Protein AF-A0A7X8RC90-F1 (afdb_monomer_lite)

pLDDT: mean 94.9, std 5.54, range [59.12, 98.62]

Structure (mmCIF, N/CA/C/O backbone):
data_AF-A0A7X8RC90-F1
#
_entry.id   AF-A0A7X8RC90-F1
#
loop_
_atom_site.group_PDB
_atom_site.id
_atom_site.type_symbol
_atom_site.label_atom_id
_atom_site.label_alt_id
_atom_site.label_comp_id
_atom_site.label_asym_id
_atom_site.label_entity_id
_atom_site.label_seq_id
_atom_site.pdbx_PDB_ins_code
_atom_site.Cartn_x
_atom_site.Cartn_y
_atom_site.Cartn_z
_atom_site.occupancy
_atom_site.B_iso_or_equiv
_atom_site.auth_seq_id
_atom_site.auth_comp_id
_atom_site.auth_asym_id
_atom_site.auth_atom_id
_atom_site.pdbx_PDB_model_num
ATOM 1 N N . MET A 1 1 ? -8.691 -24.701 12.992 1.00 64.94 1 MET A N 1
ATOM 2 C CA . MET A 1 1 ? -7.301 -24.242 13.251 1.00 64.94 1 MET A CA 1
ATOM 3 C C . MET A 1 1 ? -7.302 -23.317 14.461 1.00 64.94 1 MET A C 1
ATOM 5 O O . MET A 1 1 ? -8.328 -22.698 14.710 1.00 64.94 1 MET A O 1
ATOM 9 N N . SER A 1 2 ? -6.214 -23.227 15.233 1.00 89.62 2 SER A N 1
ATOM 10 C CA . SER A 1 2 ? -6.159 -22.262 16.342 1.00 89.62 2 SER A CA 1
ATOM 11 C C . SER A 1 2 ? -6.013 -20.836 15.805 1.00 89.62 2 SER A C 1
ATOM 13 O O . SER A 1 2 ? -5.350 -20.619 14.792 1.00 89.62 2 SER A O 1
ATOM 15 N N . LYS A 1 3 ? -6.597 -19.858 16.506 1.00 85.81 3 LYS A N 1
ATOM 16 C CA . LYS A 1 3 ? -6.536 -18.434 16.133 1.00 85.81 3 LYS A CA 1
ATOM 17 C C . LYS A 1 3 ? -5.099 -17.950 15.899 1.00 85.81 3 LYS A C 1
ATOM 19 O O . LYS A 1 3 ? -4.833 -17.263 14.923 1.00 85.81 3 LYS A O 1
ATOM 24 N N . ALA A 1 4 ? -4.166 -18.379 16.750 1.00 90.00 4 ALA A N 1
ATOM 25 C CA . ALA A 1 4 ? -2.748 -18.054 16.612 1.00 90.00 4 ALA A CA 1
ATOM 26 C C . ALA A 1 4 ? -2.133 -18.589 15.306 1.00 90.00 4 ALA A C 1
ATOM 28 O O . ALA A 1 4 ? -1.369 -17.879 14.661 1.00 90.00 4 ALA A O 1
ATOM 29 N N . LYS A 1 5 ? -2.501 -19.808 14.879 1.00 92.19 5 LYS A N 1
ATOM 30 C CA . LYS A 1 5 ? -2.037 -20.371 13.602 1.00 92.19 5 LYS A CA 1
ATOM 31 C C . LYS A 1 5 ? -2.590 -19.585 12.413 1.00 92.19 5 LYS A C 1
ATOM 33 O O . LYS A 1 5 ? -1.832 -19.273 11.506 1.00 92.19 5 LYS A O 1
ATOM 38 N N . THR A 1 6 ? -3.880 -19.240 12.425 1.00 90.75 6 THR A N 1
ATOM 39 C CA . THR A 1 6 ? -4.492 -18.427 11.359 1.00 90.75 6 THR A CA 1
ATOM 40 C C . THR A 1 6 ? -3.820 -17.061 11.238 1.00 90.75 6 THR A C 1
ATOM 42 O O . THR A 1 6 ? -3.503 -16.644 10.130 1.00 90.75 6 THR A O 1
ATOM 45 N N . ASN A 1 7 ? -3.541 -16.401 12.365 1.00 91.56 7 ASN A N 1
ATOM 46 C CA . ASN A 1 7 ? -2.858 -15.110 12.374 1.00 91.56 7 ASN A CA 1
ATOM 47 C C . ASN A 1 7 ? -1.443 -15.211 11.792 1.00 91.56 7 ASN A C 1
ATOM 49 O O . ASN A 1 7 ? -1.114 -14.471 10.874 1.00 91.56 7 ASN A O 1
ATOM 53 N N . LEU A 1 8 ? -0.646 -16.184 12.250 1.00 94.44 8 LEU A N 1
ATOM 54 C CA . LEU A 1 8 ? 0.713 -16.392 11.744 1.00 94.44 8 LEU A CA 1
ATOM 55 C C . LEU A 1 8 ? 0.739 -16.661 10.232 1.00 94.44 8 LEU A C 1
ATOM 57 O O . LEU A 1 8 ? 1.631 -16.185 9.536 1.00 94.44 8 LEU A O 1
ATOM 61 N N . ILE A 1 9 ? -0.239 -17.412 9.718 1.00 96.38 9 ILE A N 1
ATOM 62 C CA . ILE A 1 9 ? -0.364 -17.673 8.279 1.00 96.38 9 ILE A CA 1
ATOM 63 C C . ILE A 1 9 ? -0.662 -16.378 7.525 1.00 96.38 9 ILE A C 1
ATOM 65 O O . ILE A 1 9 ? -0.002 -16.104 6.529 1.00 96.38 9 ILE A O 1
ATOM 69 N N . ILE A 1 10 ? -1.626 -15.579 7.986 1.00 95.81 10 ILE A N 1
ATOM 70 C CA . ILE A 1 10 ? -1.986 -14.320 7.320 1.00 95.81 10 ILE A CA 1
ATOM 71 C C . ILE A 1 10 ? -0.806 -13.351 7.334 1.00 95.81 10 ILE A C 1
ATOM 73 O O . ILE A 1 10 ? -0.476 -12.799 6.288 1.00 95.81 10 ILE A O 1
ATOM 77 N N . ASP A 1 11 ? -0.124 -13.214 8.469 1.00 96.44 11 ASP A N 1
ATOM 78 C CA . ASP A 1 11 ? 1.050 -12.350 8.601 1.00 96.44 11 ASP A CA 1
ATOM 79 C C . ASP A 1 11 ? 2.191 -12.819 7.683 1.00 96.44 11 ASP A C 1
ATOM 81 O O . ASP A 1 11 ? 2.803 -12.013 6.981 1.00 96.44 11 ASP A O 1
ATOM 85 N N . GLY A 1 12 ? 2.430 -14.133 7.612 1.00 98.00 12 GLY A N 1
ATOM 86 C CA . GLY A 1 12 ? 3.413 -14.726 6.706 1.00 98.00 12 GLY A CA 1
ATOM 87 C C . GLY A 1 12 ? 3.076 -14.503 5.229 1.00 98.00 12 GLY A C 1
ATOM 88 O O . GLY A 1 12 ? 3.944 -14.115 4.448 1.00 98.00 12 GLY A O 1
ATOM 89 N N . VAL A 1 13 ? 1.812 -14.685 4.835 1.00 98.12 13 VAL A N 1
ATOM 90 C CA . VAL A 1 13 ? 1.359 -14.435 3.457 1.00 98.12 13 VAL A CA 1
ATOM 91 C C . VAL A 1 13 ? 1.479 -12.951 3.113 1.00 98.12 13 VAL A C 1
ATOM 93 O O . VAL A 1 13 ? 2.012 -12.620 2.056 1.00 98.12 13 VAL A O 1
ATOM 96 N N . MET A 1 14 ? 1.056 -12.047 4.000 1.00 98.38 14 MET A N 1
ATOM 97 C CA . MET A 1 14 ? 1.218 -10.602 3.807 1.00 98.38 14 MET A CA 1
ATOM 98 C C . MET A 1 14 ? 2.686 -10.216 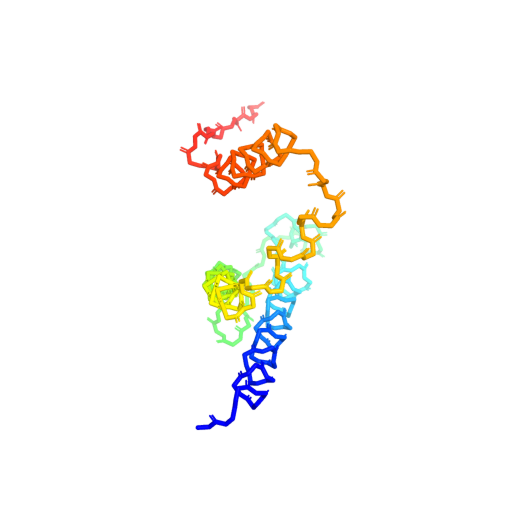3.623 1.00 98.38 14 MET A C 1
ATOM 100 O O . MET A 1 14 ? 3.004 -9.439 2.722 1.00 98.38 14 MET A O 1
ATOM 104 N N . PHE A 1 15 ? 3.586 -10.785 4.429 1.00 98.50 15 PHE A N 1
ATOM 105 C CA . PHE A 1 15 ? 5.020 -10.549 4.300 1.00 98.50 15 PHE A CA 1
ATOM 106 C C . PHE A 1 15 ? 5.554 -11.006 2.938 1.00 98.50 15 PHE A C 1
ATOM 108 O O . PHE A 1 15 ? 6.253 -10.250 2.266 1.00 98.50 15 PHE A O 1
ATOM 115 N N . LEU A 1 16 ? 5.181 -12.202 2.475 1.00 98.62 16 LEU A N 1
ATOM 116 C CA . LEU A 1 16 ? 5.601 -12.695 1.160 1.00 98.62 16 LEU A CA 1
ATOM 117 C C . LEU A 1 16 ? 5.062 -11.830 0.011 1.00 98.62 16 LEU A C 1
ATOM 119 O O . LEU A 1 16 ? 5.806 -11.526 -0.921 1.00 98.62 16 LEU A O 1
ATOM 123 N N . VAL A 1 17 ? 3.806 -11.380 0.089 1.00 98.62 17 VAL A N 1
ATOM 124 C CA . VAL A 1 17 ? 3.231 -10.455 -0.904 1.00 98.62 17 VAL A CA 1
ATOM 125 C C . VAL A 1 17 ? 3.979 -9.118 -0.895 1.00 98.62 17 VAL A C 1
ATOM 127 O O . VAL A 1 17 ? 4.277 -8.579 -1.960 1.00 98.62 17 VAL A O 1
ATOM 130 N N . MET A 1 18 ? 4.355 -8.608 0.280 1.00 98.44 18 MET A N 1
ATOM 131 C CA . MET A 1 18 ? 5.179 -7.403 0.401 1.00 98.44 18 MET A CA 1
ATOM 132 C C . MET A 1 18 ? 6.560 -7.591 -0.242 1.00 98.44 18 MET A C 1
ATOM 134 O O . MET A 1 18 ? 7.011 -6.732 -0.999 1.00 98.44 18 MET A O 1
ATOM 138 N N . MET A 1 19 ? 7.216 -8.732 -0.017 1.00 98.62 19 MET A N 1
ATOM 139 C CA . MET A 1 19 ? 8.492 -9.041 -0.670 1.00 98.62 19 MET A CA 1
ATOM 140 C C . MET A 1 19 ? 8.348 -9.123 -2.195 1.00 98.62 19 MET A C 1
ATOM 142 O O . MET A 1 19 ? 9.202 -8.614 -2.923 1.00 98.62 19 MET A O 1
ATOM 146 N N . ALA A 1 20 ? 7.246 -9.685 -2.697 1.00 98.44 20 ALA A N 1
ATOM 147 C CA . ALA A 1 20 ? 6.944 -9.708 -4.126 1.00 98.44 20 ALA A CA 1
ATOM 148 C C . ALA A 1 20 ? 6.688 -8.297 -4.697 1.00 98.44 20 ALA A C 1
ATOM 150 O O . ALA A 1 20 ? 7.140 -7.988 -5.803 1.00 98.44 20 ALA A O 1
ATOM 151 N N . LEU A 1 21 ? 6.022 -7.409 -3.949 1.00 98.50 21 LEU A N 1
ATOM 152 C CA . LEU A 1 21 ? 5.863 -5.996 -4.315 1.00 98.50 21 LEU A CA 1
ATOM 153 C C . LEU A 1 21 ? 7.213 -5.286 -4.420 1.00 98.50 21 LEU A C 1
ATOM 155 O O . LEU A 1 21 ? 7.483 -4.637 -5.429 1.00 98.50 21 LEU A O 1
ATOM 159 N N . VAL A 1 22 ? 8.086 -5.451 -3.424 1.00 98.50 22 VAL A N 1
ATOM 160 C CA . VAL A 1 22 ? 9.446 -4.891 -3.458 1.00 98.50 22 VAL A CA 1
ATOM 161 C C . VAL A 1 22 ? 10.204 -5.413 -4.679 1.00 98.50 22 VAL A C 1
ATOM 163 O O . VAL A 1 22 ? 10.725 -4.621 -5.465 1.00 98.50 22 VAL A O 1
ATOM 166 N N . GLY A 1 23 ? 10.193 -6.730 -4.903 1.00 98.19 23 GLY A N 1
ATOM 167 C CA . GLY A 1 23 ? 10.865 -7.359 -6.040 1.00 98.19 23 GLY A CA 1
ATOM 168 C C . GLY A 1 23 ? 10.357 -6.855 -7.393 1.00 98.19 23 GLY A C 1
ATOM 169 O O . GLY A 1 23 ? 11.146 -6.450 -8.241 1.00 98.19 23 GLY A O 1
ATOM 170 N N . THR A 1 24 ? 9.041 -6.796 -7.596 1.00 98.19 24 THR A N 1
ATOM 171 C CA . THR A 1 24 ? 8.444 -6.278 -8.844 1.00 98.19 24 THR A CA 1
ATOM 172 C C . THR A 1 24 ? 8.683 -4.772 -9.027 1.00 98.19 24 THR A C 1
ATOM 174 O O . THR A 1 24 ? 8.881 -4.299 -10.151 1.00 98.19 24 THR A O 1
ATOM 177 N N . GLY A 1 25 ? 8.764 -4.013 -7.930 1.00 97.31 25 GLY A N 1
ATOM 178 C CA . GLY A 1 25 ? 9.223 -2.625 -7.929 1.00 97.31 25 GLY A CA 1
ATOM 179 C C . GLY A 1 25 ? 10.673 -2.497 -8.403 1.00 97.31 25 GLY A C 1
ATOM 180 O O . GLY A 1 25 ? 10.970 -1.654 -9.251 1.00 97.31 25 GLY A O 1
ATOM 181 N N . TYR A 1 26 ? 11.565 -3.375 -7.936 1.00 97.94 26 TYR A N 1
ATOM 182 C CA . TYR A 1 26 ? 12.963 -3.436 -8.374 1.00 97.94 26 TYR A CA 1
ATOM 183 C C . TYR A 1 26 ? 13.109 -3.867 -9.827 1.00 97.94 26 TYR A C 1
ATOM 185 O O . TYR A 1 26 ? 13.891 -3.250 -10.551 1.00 97.94 26 TYR A O 1
ATOM 193 N N . VAL A 1 27 ? 12.313 -4.832 -10.294 1.00 97.44 27 VAL A N 1
ATOM 194 C CA . VAL A 1 27 ? 12.264 -5.193 -11.717 1.00 97.44 27 VAL A CA 1
ATOM 195 C C . VAL A 1 27 ? 11.990 -3.948 -12.553 1.00 97.44 27 VAL A C 1
ATOM 197 O O . VAL A 1 27 ? 12.725 -3.659 -13.490 1.00 97.44 27 VAL A O 1
ATOM 200 N N . ARG A 1 28 ? 10.998 -3.134 -12.186 1.00 94.62 28 ARG A N 1
ATOM 201 C CA . ARG A 1 28 ? 10.720 -1.892 -12.918 1.00 94.62 28 ARG A CA 1
ATOM 202 C C . ARG A 1 28 ? 11.775 -0.814 -12.689 1.00 94.62 28 ARG A C 1
ATOM 204 O O . ARG A 1 28 ? 12.045 -0.034 -13.593 1.00 94.62 28 ARG A O 1
ATOM 211 N N . LYS A 1 29 ? 12.355 -0.675 -11.504 1.00 93.31 29 LYS A N 1
ATOM 212 C CA . LYS A 1 29 ? 13.299 0.422 -11.254 1.00 93.31 29 LYS A CA 1
ATOM 213 C C . LYS A 1 29 ? 14.675 0.167 -11.876 1.00 93.31 29 LYS A C 1
ATOM 215 O O . LYS A 1 29 ? 15.263 1.115 -12.390 1.00 93.31 29 LYS A O 1
ATOM 220 N N . TYR A 1 30 ? 15.153 -1.074 -11.837 1.00 94.06 30 TYR A N 1
ATOM 221 C CA . TYR A 1 30 ? 16.551 -1.417 -12.111 1.00 94.06 30 TYR A CA 1
ATOM 222 C C . TYR A 1 30 ? 16.747 -2.399 -13.271 1.00 94.06 30 TYR A C 1
ATOM 224 O O . TYR A 1 30 ? 17.798 -2.360 -13.896 1.00 94.06 30 TYR A O 1
ATOM 232 N N . VAL A 1 31 ? 15.766 -3.257 -13.580 1.00 94.94 31 VAL A N 1
ATOM 233 C CA . VAL A 1 31 ? 15.917 -4.300 -14.618 1.00 94.94 31 VAL A CA 1
ATOM 234 C C . VAL A 1 31 ? 15.301 -3.863 -15.949 1.00 94.94 31 VAL A C 1
ATOM 236 O O . VAL A 1 31 ? 15.961 -3.872 -16.980 1.00 94.94 31 VAL A O 1
ATOM 239 N N . LEU A 1 32 ? 14.035 -3.447 -15.934 1.00 95.69 32 LEU A N 1
ATOM 240 C CA . LEU A 1 32 ? 13.274 -3.029 -17.111 1.00 95.69 32 LEU A CA 1
ATOM 241 C C . LEU A 1 32 ? 13.173 -1.507 -17.144 1.00 95.69 32 LEU A C 1
ATOM 243 O O . LEU A 1 32 ? 12.168 -0.933 -16.715 1.00 95.69 32 LEU A O 1
ATOM 247 N N . LEU A 1 33 ? 14.234 -0.856 -17.625 1.00 93.75 33 LEU A N 1
ATOM 248 C CA . LEU A 1 33 ? 14.373 0.601 -17.623 1.00 93.75 33 LEU A CA 1
ATOM 249 C C . LEU A 1 33 ? 13.202 1.311 -18.324 1.00 93.75 33 LEU A C 1
ATOM 251 O O . LEU A 1 33 ? 12.583 0.800 -19.258 1.00 93.75 33 LEU A O 1
ATOM 255 N N . SER A 1 34 ? 12.886 2.527 -17.869 1.00 92.81 34 SER A N 1
ATOM 256 C CA . SER A 1 34 ? 11.952 3.398 -18.590 1.00 92.81 34 SER A CA 1
ATOM 257 C C . SER A 1 34 ? 12.542 3.823 -19.939 1.00 92.81 34 SER A C 1
ATOM 259 O O . SER A 1 34 ? 13.754 3.792 -20.141 1.00 92.81 34 SER A O 1
ATOM 261 N N . GLY A 1 35 ? 11.702 4.306 -20.858 1.00 90.38 35 GLY A N 1
ATOM 262 C CA . GLY A 1 35 ? 12.184 4.791 -22.156 1.00 90.38 35 GLY A CA 1
ATOM 263 C C . GLY A 1 35 ? 13.180 5.955 -22.054 1.00 90.38 35 GLY A C 1
ATOM 264 O O . GLY A 1 35 ? 14.059 6.066 -22.904 1.00 90.38 35 GLY A O 1
ATOM 265 N N . SER A 1 36 ? 13.065 6.803 -21.025 1.00 90.12 36 SER A N 1
ATOM 266 C CA . SER A 1 36 ? 14.031 7.870 -20.737 1.00 90.12 36 SER A CA 1
ATOM 267 C C . SER A 1 36 ? 15.350 7.318 -20.195 1.00 90.12 36 SER A C 1
ATOM 269 O O . SER A 1 36 ? 16.405 7.662 -20.715 1.00 90.12 36 SER A O 1
ATOM 271 N N . ALA A 1 37 ? 15.294 6.407 -19.218 1.00 91.19 37 ALA A N 1
ATOM 272 C CA . ALA A 1 37 ? 16.482 5.781 -18.642 1.00 91.19 37 ALA A CA 1
ATOM 273 C C . ALA A 1 37 ? 17.234 4.922 -19.671 1.00 91.19 37 ALA A C 1
ATOM 275 O O . ALA A 1 37 ? 18.457 4.959 -19.735 1.00 91.19 37 ALA A O 1
ATOM 276 N N . SER A 1 38 ? 16.511 4.209 -20.537 1.00 91.88 38 SER A N 1
ATOM 277 C CA . SER A 1 38 ? 17.110 3.471 -21.649 1.00 91.88 38 SER A CA 1
ATOM 278 C C . SER A 1 38 ? 17.822 4.396 -22.632 1.00 91.88 38 SER A C 1
ATOM 280 O O . SER A 1 38 ? 18.930 4.082 -23.043 1.00 91.88 38 SER A O 1
ATOM 282 N N . ARG A 1 39 ? 17.213 5.530 -23.006 1.00 93.44 39 ARG A N 1
ATOM 283 C CA . ARG A 1 39 ? 17.856 6.511 -23.895 1.00 93.44 39 ARG A CA 1
ATOM 284 C C . ARG A 1 39 ? 19.116 7.097 -23.273 1.00 93.44 39 ARG A C 1
ATOM 286 O O . ARG A 1 39 ? 20.109 7.249 -23.968 1.00 93.44 39 ARG A O 1
ATOM 293 N N . GLN A 1 40 ? 19.080 7.380 -21.974 1.00 93.62 40 GLN A N 1
ATOM 294 C CA . GLN A 1 40 ? 20.241 7.876 -21.244 1.00 93.62 40 GLN A CA 1
ATOM 295 C C . GLN A 1 40 ? 21.386 6.854 -21.214 1.00 93.62 40 GLN A C 1
ATOM 297 O O . GLN A 1 40 ? 22.538 7.241 -21.358 1.00 93.62 40 GLN A O 1
ATOM 302 N N . LEU A 1 41 ? 21.077 5.567 -21.031 1.00 93.06 41 LEU A N 1
ATOM 303 C CA . LEU A 1 41 ? 22.094 4.523 -20.886 1.00 93.06 41 LEU A CA 1
ATOM 304 C C . LEU A 1 41 ? 22.618 3.984 -22.226 1.00 93.06 41 LEU A C 1
ATOM 306 O O . LEU A 1 41 ? 23.806 3.710 -22.350 1.00 93.06 41 LEU A O 1
ATOM 310 N N . TYR A 1 42 ? 21.745 3.825 -23.223 1.00 93.12 42 TYR A N 1
ATOM 311 C CA . TYR A 1 42 ? 22.059 3.159 -24.495 1.00 93.12 42 TYR A CA 1
ATOM 312 C C . TYR A 1 42 ? 22.030 4.096 -25.711 1.00 93.12 42 TYR A C 1
ATOM 314 O O . TYR A 1 42 ? 22.154 3.632 -26.840 1.00 93.12 42 TYR A O 1
ATOM 322 N N . GLY A 1 43 ? 21.776 5.395 -25.529 1.00 94.69 43 GLY A N 1
ATOM 323 C CA . GLY A 1 43 ? 21.610 6.361 -26.627 1.00 94.69 43 GLY A CA 1
ATOM 324 C C . GLY A 1 43 ? 20.306 6.206 -27.423 1.00 94.69 43 GLY A C 1
ATOM 325 O O . GLY A 1 43 ? 19.960 7.066 -28.227 1.00 94.69 43 GLY A O 1
ATOM 326 N N . THR A 1 44 ? 19.538 5.140 -27.184 1.00 93.50 44 THR A N 1
ATOM 327 C CA . THR A 1 44 ? 18.266 4.861 -27.856 1.00 93.50 44 THR A CA 1
ATOM 328 C C . THR A 1 44 ? 17.268 4.175 -26.921 1.00 93.50 44 THR A C 1
ATOM 330 O O . THR A 1 44 ? 17.600 3.712 -25.826 1.00 93.50 44 THR A O 1
ATOM 333 N N . LYS A 1 45 ? 16.001 4.124 -27.335 1.00 92.06 45 LYS A N 1
ATOM 334 C CA . LYS A 1 45 ? 14.968 3.369 -26.624 1.00 92.06 45 LYS A CA 1
ATOM 335 C C . LYS A 1 45 ? 15.144 1.880 -26.934 1.00 92.06 45 LYS A C 1
ATOM 337 O O . LYS A 1 45 ? 15.002 1.466 -28.078 1.00 92.06 45 LYS A O 1
ATOM 342 N N . VAL A 1 46 ? 15.383 1.083 -25.899 1.00 92.31 46 VAL A N 1
ATOM 343 C CA . VAL A 1 46 ? 15.530 -0.371 -25.981 1.00 92.31 46 VAL A CA 1
ATOM 344 C C . VAL A 1 46 ? 14.276 -1.037 -25.424 1.00 92.31 46 VAL A C 1
ATOM 346 O O . VAL A 1 46 ? 13.743 -0.635 -24.388 1.00 92.31 46 VAL A O 1
ATOM 349 N N . HIS A 1 47 ? 13.795 -2.064 -26.123 1.00 91.19 47 HIS A N 1
ATOM 350 C CA . HIS A 1 47 ? 12.703 -2.909 -25.654 1.00 91.19 47 HIS A CA 1
ATOM 351 C C . HIS A 1 47 ? 13.273 -4.048 -24.806 1.00 91.19 47 HIS A C 1
ATOM 353 O O . HIS A 1 47 ? 14.002 -4.895 -25.312 1.00 91.19 47 HIS A O 1
ATOM 359 N N . MET A 1 48 ? 12.948 -4.051 -23.514 1.00 94.56 48 MET A N 1
ATOM 360 C CA . MET A 1 48 ? 13.437 -5.038 -22.551 1.00 94.56 48 MET A CA 1
ATOM 361 C C . MET A 1 48 ? 12.306 -5.950 -22.089 1.00 94.56 48 MET A C 1
ATOM 363 O O . MET A 1 48 ? 11.171 -5.502 -21.900 1.00 94.56 48 MET A O 1
ATOM 367 N N . TYR A 1 49 ? 12.650 -7.210 -21.845 1.00 96.81 49 TYR A N 1
ATOM 368 C CA . TYR A 1 49 ? 11.733 -8.232 -21.362 1.00 96.81 49 TYR A CA 1
ATOM 369 C C . TYR A 1 49 ? 12.393 -9.019 -20.236 1.00 96.81 49 TYR A C 1
ATOM 371 O O . TYR A 1 49 ? 13.578 -9.337 -20.306 1.00 96.81 49 TYR A O 1
ATOM 379 N N . LEU A 1 50 ? 11.611 -9.365 -19.218 1.00 97.19 50 LEU A N 1
ATOM 380 C CA . LEU A 1 50 ? 11.991 -10.327 -18.190 1.00 97.19 50 LEU A CA 1
ATOM 381 C C . LEU A 1 50 ? 10.929 -11.422 -18.180 1.00 97.19 50 LEU A C 1
ATOM 383 O O . LEU A 1 50 ? 9.750 -11.124 -17.997 1.00 97.19 50 LEU A O 1
ATOM 387 N N . TRP A 1 51 ? 11.350 -12.665 -18.428 1.00 96.56 51 TRP A N 1
ATOM 388 C CA . TRP A 1 51 ? 10.461 -13.827 -18.595 1.00 96.56 51 TRP A CA 1
ATOM 389 C C . TRP A 1 51 ? 9.387 -13.633 -19.678 1.00 96.56 51 TRP A C 1
ATOM 391 O O . TRP A 1 51 ? 8.246 -14.047 -19.522 1.00 96.56 51 TRP A O 1
ATOM 401 N N . GLY A 1 52 ? 9.742 -12.948 -20.770 1.00 97.06 52 GLY A N 1
ATOM 402 C CA . GLY A 1 52 ? 8.805 -12.621 -21.852 1.00 97.06 52 GLY A CA 1
ATOM 403 C C . GLY A 1 52 ? 7.818 -11.493 -21.523 1.00 97.06 52 GLY A C 1
ATOM 404 O O . GLY A 1 52 ? 7.028 -11.109 -22.379 1.00 97.06 52 GLY A O 1
ATOM 405 N N . ILE A 1 53 ? 7.879 -10.913 -20.319 1.00 97.62 53 ILE A N 1
ATOM 406 C CA . ILE A 1 53 ? 6.984 -9.844 -19.867 1.00 97.62 53 ILE A CA 1
ATOM 407 C C . ILE A 1 53 ? 7.724 -8.505 -19.935 1.00 97.62 53 ILE A C 1
ATOM 409 O O . ILE A 1 53 ? 8.846 -8.363 -19.439 1.00 97.62 53 ILE A O 1
ATOM 413 N N . ASN A 1 54 ? 7.095 -7.507 -20.554 1.00 96.38 54 ASN A N 1
ATOM 414 C CA . ASN A 1 54 ? 7.635 -6.153 -20.649 1.00 96.38 54 ASN A CA 1
ATOM 415 C C . ASN A 1 54 ? 7.384 -5.343 -19.359 1.00 96.38 54 ASN A C 1
ATOM 417 O O . ASN A 1 54 ? 6.718 -5.784 -18.421 1.00 96.38 54 ASN A O 1
ATOM 421 N N . ARG A 1 55 ? 7.906 -4.113 -19.312 1.00 95.25 55 ARG A N 1
ATOM 422 C CA . ARG A 1 55 ? 7.779 -3.212 -18.154 1.00 95.25 55 ARG A CA 1
ATOM 423 C C . ARG A 1 55 ? 6.328 -2.997 -17.695 1.00 95.25 55 ARG A C 1
ATOM 425 O O . ARG A 1 55 ? 6.090 -2.915 -16.488 1.00 95.25 55 ARG A O 1
ATOM 432 N N . ASP A 1 56 ? 5.391 -2.884 -18.630 1.00 95.56 56 ASP A N 1
ATOM 433 C CA . ASP A 1 56 ? 3.984 -2.587 -18.340 1.00 95.56 56 ASP A CA 1
ATOM 434 C C . ASP A 1 56 ? 3.239 -3.823 -17.822 1.00 95.56 56 ASP A C 1
ATOM 436 O O . ASP A 1 56 ? 2.434 -3.725 -16.894 1.00 95.56 56 ASP A O 1
ATOM 440 N N . GLY A 1 57 ? 3.583 -5.013 -18.319 1.00 97.69 57 GLY A N 1
ATOM 441 C CA . GLY A 1 57 ? 3.117 -6.276 -17.748 1.00 97.69 57 GLY A CA 1
ATOM 442 C C . GLY A 1 57 ? 3.5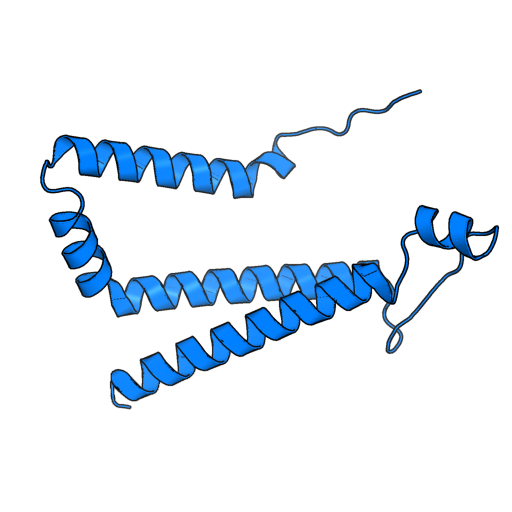75 -6.444 -16.297 1.00 97.69 57 GLY A C 1
ATOM 443 O O . GLY A 1 57 ? 2.766 -6.730 -15.417 1.00 97.69 57 GLY A O 1
ATOM 444 N N . TRP A 1 58 ? 4.842 -6.139 -15.999 1.00 98.00 58 TRP A N 1
ATOM 445 C CA . TRP A 1 58 ? 5.334 -6.112 -14.616 1.00 98.00 58 TRP A CA 1
ATOM 446 C C . TRP A 1 58 ? 4.671 -5.022 -13.762 1.00 98.00 58 TRP A C 1
ATOM 448 O O . TRP A 1 58 ? 4.477 -5.224 -12.564 1.00 98.00 58 TRP A O 1
ATOM 458 N N . ALA A 1 59 ? 4.286 -3.883 -14.351 1.00 97.25 59 ALA A N 1
ATOM 459 C CA . ALA A 1 59 ? 3.511 -2.852 -13.655 1.00 97.25 59 ALA A CA 1
ATOM 460 C C . ALA A 1 59 ? 2.109 -3.352 -13.286 1.00 97.25 59 ALA A C 1
ATOM 462 O O . ALA A 1 59 ? 1.642 -3.098 -12.179 1.00 97.25 59 ALA A O 1
ATOM 463 N N . THR A 1 60 ? 1.488 -4.118 -14.182 1.00 98.19 60 THR A N 1
ATOM 464 C CA . THR A 1 60 ? 0.191 -4.759 -13.951 1.00 98.19 60 THR A CA 1
ATOM 465 C C . THR A 1 60 ? 0.286 -5.777 -12.816 1.00 98.19 60 THR A C 1
ATOM 467 O O . THR A 1 60 ? -0.490 -5.705 -11.867 1.00 98.19 60 THR A O 1
ATOM 470 N N . ILE A 1 61 ? 1.286 -6.667 -12.841 1.00 98.31 61 ILE A N 1
ATOM 471 C CA . ILE A 1 61 ? 1.529 -7.638 -11.757 1.00 98.31 61 ILE A CA 1
ATOM 472 C C . ILE A 1 61 ? 1.736 -6.921 -10.417 1.00 98.31 61 ILE A C 1
ATOM 474 O O . ILE A 1 61 ? 1.107 -7.278 -9.423 1.00 98.31 61 ILE A O 1
ATOM 478 N N . HIS A 1 62 ? 2.580 -5.884 -10.391 1.00 98.44 62 HIS A N 1
ATOM 479 C CA . HIS A 1 62 ? 2.834 -5.093 -9.186 1.00 98.44 62 HIS A CA 1
ATOM 480 C C . HIS A 1 62 ? 1.542 -4.477 -8.625 1.00 98.44 62 HIS A C 1
ATOM 482 O O . HIS A 1 62 ? 1.308 -4.528 -7.421 1.00 98.44 62 HIS A O 1
ATOM 488 N N . LEU A 1 63 ? 0.672 -3.944 -9.488 1.00 98.19 63 LEU A N 1
ATOM 489 C CA . LEU A 1 63 ? -0.606 -3.367 -9.070 1.00 98.19 63 LEU A CA 1
ATOM 490 C C . LEU A 1 63 ? -1.535 -4.412 -8.431 1.00 98.19 63 LEU A C 1
ATOM 492 O O . LEU A 1 63 ? -2.070 -4.169 -7.349 1.00 98.19 63 LEU A O 1
ATOM 496 N N . TYR A 1 64 ? -1.686 -5.589 -9.046 1.00 98.44 64 TYR A N 1
ATOM 497 C CA . TYR A 1 64 ? -2.530 -6.657 -8.496 1.00 98.44 64 TYR A CA 1
ATOM 498 C C . TYR A 1 64 ? -1.985 -7.234 -7.185 1.00 98.44 64 TYR A C 1
ATOM 500 O O . TYR A 1 64 ? -2.770 -7.543 -6.288 1.00 98.44 64 TYR A O 1
ATOM 508 N N . LEU A 1 65 ? -0.659 -7.319 -7.020 1.00 98.56 65 LEU A N 1
ATOM 509 C CA . LEU A 1 65 ? -0.058 -7.637 -5.720 1.00 98.56 65 LEU A CA 1
ATOM 510 C C . LEU A 1 65 ? -0.400 -6.572 -4.668 1.00 98.56 65 LEU A C 1
ATOM 512 O O . LEU A 1 65 ? -0.650 -6.912 -3.514 1.00 98.56 65 LEU A O 1
ATOM 516 N N . GLY A 1 66 ? -0.472 -5.300 -5.068 1.00 98.38 66 GLY A N 1
ATOM 517 C CA . GLY A 1 66 ? -0.924 -4.202 -4.214 1.00 98.38 66 GLY A CA 1
ATOM 518 C C . GLY A 1 66 ? -2.368 -4.388 -3.746 1.00 98.38 66 GLY A C 1
ATOM 519 O O . GLY A 1 66 ? -2.645 -4.280 -2.553 1.00 98.38 66 GLY A O 1
ATOM 520 N N . TYR A 1 67 ? -3.280 -4.741 -4.657 1.00 98.25 67 TYR A N 1
ATOM 521 C CA . TYR A 1 67 ?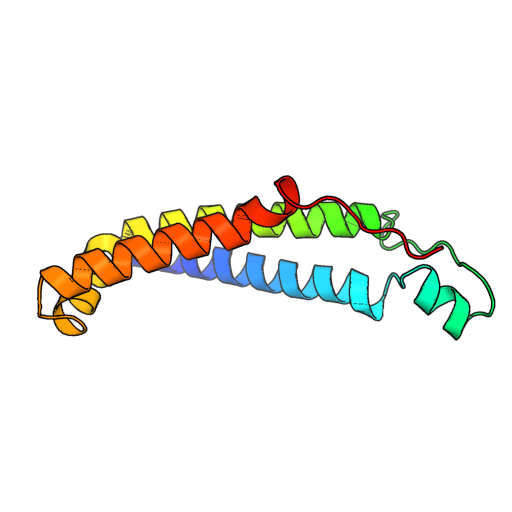 -4.672 -5.050 -4.308 1.00 98.25 67 TYR A CA 1
ATOM 522 C C . TYR A 1 67 ? -4.791 -6.268 -3.391 1.00 98.25 67 TYR A C 1
ATOM 524 O O . TYR A 1 67 ? -5.549 -6.230 -2.422 1.00 98.25 67 TYR A O 1
ATOM 532 N N . LEU A 1 68 ? -4.014 -7.322 -3.651 1.00 98.38 68 LEU A N 1
ATOM 533 C CA . LEU A 1 68 ? -3.968 -8.500 -2.789 1.00 98.38 68 LEU A CA 1
ATOM 534 C C . LEU A 1 68 ? -3.478 -8.145 -1.379 1.00 98.38 68 LEU A C 1
ATOM 536 O O . LEU A 1 68 ? -4.109 -8.540 -0.399 1.00 98.38 68 LEU A O 1
ATOM 540 N N . LEU A 1 69 ? -2.392 -7.370 -1.263 1.00 98.50 69 LEU A N 1
ATOM 541 C CA . LEU A 1 69 ? -1.875 -6.931 0.034 1.00 98.50 69 LEU A CA 1
ATOM 542 C C . LEU A 1 69 ? -2.897 -6.069 0.782 1.00 98.50 69 LEU A C 1
ATOM 544 O O . LEU A 1 69 ? -3.085 -6.260 1.981 1.00 98.50 69 LEU A O 1
ATOM 548 N N . LEU A 1 70 ? -3.580 -5.157 0.083 1.00 97.88 70 LEU A N 1
ATOM 549 C CA . LEU A 1 70 ? -4.629 -4.325 0.670 1.00 97.88 70 LEU A CA 1
ATOM 550 C C . LEU A 1 70 ? -5.786 -5.179 1.205 1.00 97.88 70 LEU A C 1
ATOM 552 O O . LEU A 1 70 ? -6.213 -4.985 2.341 1.00 97.88 70 LEU A O 1
ATOM 556 N N . ALA A 1 71 ? -6.262 -6.154 0.428 1.00 97.88 71 ALA A N 1
ATOM 557 C CA . ALA A 1 71 ? -7.319 -7.066 0.858 1.00 97.88 71 ALA A CA 1
ATOM 558 C C . ALA A 1 71 ? -6.903 -7.882 2.095 1.00 97.88 71 ALA A C 1
ATOM 560 O O . ALA A 1 71 ? -7.655 -7.960 3.068 1.00 97.88 71 ALA A O 1
ATOM 561 N N . LEU A 1 72 ? -5.686 -8.438 2.095 1.00 97.69 72 LEU A N 1
ATOM 562 C CA . LEU A 1 72 ? -5.145 -9.175 3.240 1.00 97.69 72 LEU A CA 1
ATOM 563 C C . LEU A 1 72 ? -4.990 -8.288 4.480 1.00 97.69 72 LEU A C 1
ATOM 565 O O . LEU A 1 72 ? -5.330 -8.722 5.577 1.00 97.69 72 LEU A O 1
ATOM 569 N N . LEU A 1 73 ? -4.544 -7.040 4.314 1.00 97.62 73 LEU A N 1
ATOM 570 C CA . LEU A 1 73 ? -4.431 -6.075 5.407 1.00 97.62 73 LEU A CA 1
ATOM 571 C C . LEU A 1 73 ? -5.797 -5.762 6.029 1.00 97.62 73 LEU A C 1
ATOM 573 O O . LEU A 1 73 ? -5.913 -5.718 7.253 1.00 97.62 73 LEU A O 1
ATOM 577 N N . LEU A 1 74 ? -6.843 -5.590 5.215 1.00 96.94 74 LEU A N 1
ATOM 578 C CA . LEU A 1 74 ? -8.205 -5.400 5.721 1.00 96.94 74 LEU A CA 1
ATOM 579 C C . LEU A 1 74 ? -8.665 -6.617 6.532 1.00 96.94 74 LEU A C 1
ATOM 581 O O . LEU A 1 74 ? -9.161 -6.455 7.647 1.00 96.94 74 LEU A O 1
ATOM 585 N N . VAL A 1 75 ? -8.439 -7.833 6.024 1.00 96.44 75 VAL A N 1
ATOM 586 C CA . VAL A 1 75 ? -8.739 -9.074 6.757 1.00 96.44 75 VAL A CA 1
ATOM 587 C C . VAL A 1 75 ? -7.957 -9.140 8.073 1.00 96.44 75 VAL A C 1
ATOM 589 O O . VAL A 1 75 ? -8.550 -9.411 9.118 1.00 96.44 75 VAL A O 1
ATOM 592 N N . HIS A 1 76 ? -6.657 -8.839 8.059 1.00 95.81 76 HIS A N 1
ATOM 593 C CA . HIS A 1 76 ? -5.815 -8.801 9.256 1.00 95.81 76 HIS A CA 1
ATOM 594 C C . HIS A 1 76 ? -6.370 -7.817 10.301 1.00 95.81 76 HIS A C 1
ATOM 596 O O . HIS A 1 76 ? -6.566 -8.182 11.462 1.00 95.81 76 HIS A O 1
ATOM 602 N N . ILE A 1 77 ? -6.721 -6.591 9.900 1.00 96.06 77 ILE A N 1
ATOM 603 C CA . ILE A 1 77 ? -7.304 -5.586 10.803 1.00 96.06 77 ILE A CA 1
ATOM 604 C C . ILE A 1 77 ? -8.622 -6.083 11.412 1.00 96.06 77 ILE A C 1
ATOM 606 O O . ILE A 1 77 ? -8.833 -5.927 12.617 1.00 96.06 77 ILE A O 1
ATOM 610 N N . LEU A 1 78 ? -9.494 -6.715 10.618 1.00 95.56 78 LEU A N 1
ATOM 611 C CA . LEU A 1 78 ? -10.756 -7.281 11.105 1.00 95.56 78 LEU A CA 1
ATOM 612 C C . LEU A 1 78 ? -10.523 -8.395 12.139 1.00 95.56 78 LEU A C 1
ATOM 614 O O . LEU A 1 78 ? -11.170 -8.410 13.189 1.00 95.56 78 LEU A O 1
ATOM 618 N N . LEU A 1 79 ? -9.555 -9.287 11.905 1.00 94.38 79 LEU A N 1
ATOM 619 C CA . LEU A 1 79 ? -9.191 -10.348 12.855 1.00 94.38 79 LEU A CA 1
ATOM 620 C C . LEU A 1 79 ? -8.630 -9.796 14.175 1.00 94.38 79 LEU A C 1
ATOM 622 O O . LEU A 1 79 ? -8.849 -10.376 15.248 1.00 94.38 79 LEU A O 1
ATOM 626 N N . HIS A 1 80 ? -7.952 -8.651 14.107 1.00 95.06 80 HIS A N 1
ATOM 627 C CA . HIS A 1 80 ? -7.359 -7.953 15.245 1.00 95.06 80 HIS A CA 1
ATOM 628 C C . HIS A 1 80 ? -8.224 -6.802 15.794 1.00 95.06 80 HIS A C 1
ATOM 630 O O . HIS A 1 80 ? -7.775 -6.061 16.671 1.00 95.06 80 HIS A O 1
ATOM 636 N N . TRP A 1 81 ? -9.493 -6.678 15.384 1.00 95.94 81 TRP A N 1
ATOM 637 C CA . TRP A 1 81 ? -10.343 -5.513 15.682 1.00 95.94 81 TRP A CA 1
ATOM 638 C C . TRP A 1 81 ? -10.436 -5.143 17.172 1.00 95.94 81 TRP A C 1
ATOM 640 O O . TRP A 1 81 ? -10.355 -3.971 17.550 1.00 95.94 81 TRP A O 1
ATOM 650 N N . LYS A 1 82 ? -10.550 -6.139 18.062 1.00 96.00 82 LYS A N 1
ATOM 651 C CA . LYS A 1 82 ? -10.576 -5.909 19.521 1.00 96.00 82 LYS A CA 1
ATOM 652 C C . LYS A 1 82 ? -9.269 -5.297 20.037 1.00 96.00 82 LYS A C 1
ATOM 654 O O . LYS A 1 82 ? -9.296 -4.424 20.900 1.00 96.00 82 LYS A O 1
ATOM 659 N N . GLN A 1 83 ? -8.133 -5.741 19.507 1.00 95.81 83 GLN A N 1
ATOM 660 C CA . GLN A 1 83 ? -6.820 -5.217 19.875 1.00 95.81 83 GLN A CA 1
ATOM 661 C C . GLN A 1 83 ? -6.655 -3.788 19.352 1.00 95.81 83 GLN A C 1
ATOM 663 O O . GLN A 1 83 ? -6.310 -2.903 20.132 1.00 95.81 83 GLN A O 1
ATOM 668 N N . VAL A 1 84 ? -6.989 -3.549 18.079 1.00 96.31 84 VAL A N 1
ATOM 669 C CA . VAL A 1 84 ? -6.950 -2.218 17.450 1.00 96.31 84 VAL A CA 1
ATOM 670 C C . VAL A 1 84 ? -7.790 -1.217 18.244 1.00 96.31 84 VAL A C 1
ATOM 672 O O . VAL A 1 84 ? -7.289 -0.173 18.657 1.00 96.31 84 VAL A O 1
ATOM 675 N N . THR A 1 85 ? -9.048 -1.553 18.542 1.00 97.06 85 THR A N 1
ATOM 676 C CA . THR A 1 85 ? -9.945 -0.655 19.288 1.00 97.06 85 THR A CA 1
ATOM 677 C C . THR A 1 85 ? -9.497 -0.432 20.733 1.00 97.06 85 THR A C 1
ATOM 679 O O . THR A 1 85 ? -9.609 0.686 21.232 1.00 97.06 85 THR A O 1
ATOM 682 N N . SER A 1 86 ? -8.963 -1.455 21.409 1.00 97.81 86 SER A N 1
ATOM 683 C CA . SER A 1 86 ? -8.409 -1.325 22.763 1.00 97.81 86 SER A CA 1
ATOM 684 C C . SER A 1 86 ? -7.190 -0.398 22.794 1.00 97.81 86 SER A C 1
ATOM 686 O O . SER A 1 86 ? -7.135 0.510 23.622 1.00 97.81 86 SER A O 1
ATOM 688 N N . ILE A 1 87 ? -6.237 -0.579 21.872 1.00 97.31 87 ILE A N 1
ATOM 689 C CA . ILE A 1 87 ? -5.049 0.280 21.762 1.00 97.31 87 ILE A CA 1
ATOM 690 C C . ILE A 1 87 ? -5.471 1.714 21.427 1.00 97.31 87 ILE A C 1
ATOM 692 O O . ILE A 1 87 ? -5.068 2.646 22.118 1.00 97.31 87 ILE A O 1
ATOM 696 N N . PHE A 1 88 ? -6.346 1.900 20.437 1.00 96.94 88 PHE A N 1
ATOM 697 C CA . PHE A 1 88 ? -6.787 3.229 20.017 1.00 96.94 88 PHE A CA 1
ATOM 698 C C . PHE A 1 88 ? -7.508 3.996 21.134 1.00 96.94 88 PHE A C 1
ATOM 700 O O . PHE A 1 88 ? -7.239 5.175 21.346 1.00 96.94 88 PHE A O 1
ATOM 707 N N . LYS A 1 89 ? -8.375 3.329 21.910 1.00 97.00 89 LYS A N 1
ATOM 708 C CA . LYS A 1 89 ? -9.049 3.946 23.067 1.00 97.00 89 LYS A CA 1
ATOM 709 C C . LYS A 1 89 ? -8.076 4.358 24.173 1.00 97.00 89 LYS A C 1
ATOM 711 O O . LYS A 1 89 ? -8.347 5.347 24.846 1.00 97.00 89 LYS A O 1
ATOM 716 N N . LYS A 1 90 ? -6.979 3.616 24.365 1.00 97.12 90 LYS A N 1
ATOM 717 C CA . LYS A 1 90 ? -5.921 3.968 25.326 1.00 97.12 90 LYS A CA 1
ATOM 718 C C . LYS A 1 90 ? -5.088 5.157 24.845 1.00 97.12 90 LYS A C 1
ATOM 720 O O . LYS A 1 90 ? -4.789 6.033 25.643 1.00 97.12 90 LYS A O 1
ATOM 725 N N . LEU A 1 91 ? -4.750 5.197 23.555 1.00 97.12 91 LEU A N 1
ATOM 726 C CA . LEU A 1 91 ? -3.972 6.287 22.956 1.00 97.12 91 LEU A CA 1
ATOM 727 C C . LEU A 1 91 ? -4.770 7.592 22.840 1.00 97.12 91 LEU A C 1
ATOM 729 O O . LEU A 1 91 ? -4.210 8.671 22.994 1.00 97.12 91 LEU A O 1
ATOM 733 N N . VAL A 1 92 ? -6.080 7.500 22.591 1.00 97.44 92 VAL A N 1
ATOM 734 C CA . VAL A 1 92 ? -6.982 8.652 22.466 1.00 97.44 92 VAL A CA 1
ATOM 735 C C . VAL A 1 92 ? -8.161 8.477 23.436 1.00 97.44 92 VAL A C 1
ATOM 737 O O . VAL A 1 92 ? -9.227 7.967 23.057 1.00 97.44 92 VAL A O 1
ATOM 740 N N . PRO A 1 93 ? -8.000 8.894 24.709 1.00 95.19 93 PRO A N 1
ATOM 741 C CA . PRO A 1 93 ? -9.028 8.700 25.730 1.00 95.19 93 PRO A CA 1
ATOM 742 C C . PRO A 1 93 ? -10.319 9.474 25.433 1.00 95.19 93 PRO A C 1
ATOM 744 O O . PRO A 1 93 ? -11.423 8.962 25.643 1.00 95.19 93 PRO A O 1
ATOM 747 N N . HIS A 1 94 ? -10.192 10.695 24.900 1.00 97.56 94 HIS A N 1
ATOM 748 C CA . HIS A 1 94 ? -11.315 11.612 24.724 1.00 97.56 94 HIS A CA 1
ATOM 749 C C . HIS A 1 94 ? -12.189 11.241 23.502 1.00 97.56 94 HIS A C 1
ATOM 751 O O . HIS A 1 94 ? -11.693 11.208 22.372 1.00 97.56 94 HIS A O 1
ATOM 757 N N . PRO A 1 95 ? -13.512 11.027 23.669 1.00 93.88 95 PRO A N 1
ATOM 758 C CA . PRO A 1 95 ? -14.387 10.505 22.615 1.00 93.88 95 PRO A CA 1
ATOM 759 C C . PRO A 1 95 ? -14.503 11.411 21.384 1.00 93.88 95 PRO A C 1
ATOM 761 O O . PRO A 1 95 ? -14.503 10.900 20.267 1.00 93.88 95 PRO A O 1
ATOM 764 N N . LYS A 1 96 ? -14.551 12.741 21.568 1.00 96.19 96 LYS A N 1
ATOM 765 C CA . LYS A 1 96 ? -14.623 13.697 20.444 1.00 96.19 96 LYS A CA 1
ATOM 766 C C . LYS A 1 96 ? -13.399 13.597 19.521 1.00 96.19 96 LYS A C 1
ATOM 768 O O . LYS A 1 96 ? -13.554 13.533 18.307 1.00 96.19 96 LYS A O 1
ATOM 773 N N . TRP A 1 97 ? -12.197 13.498 20.093 1.00 97.44 97 TRP A N 1
ATOM 774 C CA . TRP A 1 97 ? -10.951 13.386 19.331 1.00 97.44 97 TRP A CA 1
ATOM 775 C C . TRP A 1 97 ? -10.844 12.064 18.574 1.00 97.44 97 TRP A C 1
ATOM 777 O O . TRP A 1 97 ? -10.353 12.052 17.451 1.00 97.44 97 TRP A O 1
ATOM 787 N N . ARG A 1 98 ? -11.377 10.966 19.130 1.00 97.25 98 ARG A N 1
ATOM 788 C CA . ARG A 1 98 ? -11.451 9.688 18.406 1.00 97.25 98 ARG A CA 1
ATOM 789 C C . ARG A 1 98 ? -12.217 9.825 17.095 1.00 97.25 98 ARG A C 1
ATOM 791 O O . ARG A 1 98 ? -11.723 9.371 16.070 1.00 97.25 98 ARG A O 1
ATOM 798 N N . LEU A 1 99 ? -13.393 10.455 17.130 1.00 96.94 99 LEU A N 1
ATOM 799 C CA . LEU A 1 99 ? -14.210 10.654 15.932 1.00 96.94 99 LEU A CA 1
ATOM 800 C C . LEU A 1 99 ? -13.487 11.528 14.903 1.00 96.94 99 LEU A C 1
ATOM 802 O O . LEU A 1 99 ? -13.409 11.144 13.741 1.00 96.94 99 LEU A O 1
ATOM 806 N N . VAL A 1 100 ? -12.916 12.656 15.338 1.00 98.06 100 VAL A N 1
ATOM 807 C CA . VAL A 1 100 ? -12.157 13.562 14.458 1.00 98.06 100 VAL A CA 1
ATOM 808 C C . VAL A 1 100 ? -11.012 12.818 13.766 1.00 98.06 100 VAL A C 1
ATOM 810 O O . VAL A 1 100 ? 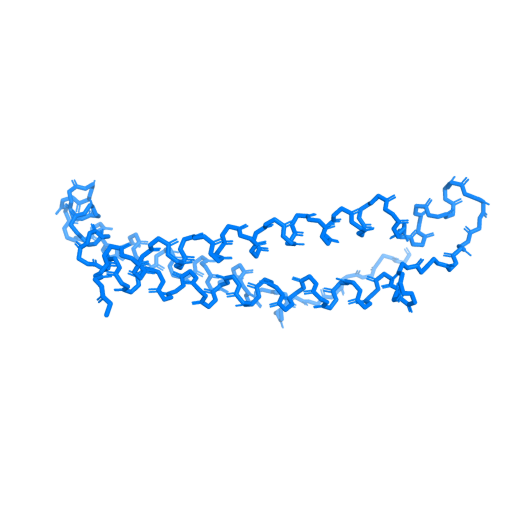-10.902 12.872 12.546 1.00 98.06 100 VAL A O 1
ATOM 813 N N . ILE A 1 101 ? -10.205 12.063 14.518 1.00 97.81 101 ILE A N 1
ATOM 814 C CA . ILE A 1 101 ? -9.075 11.300 13.968 1.00 97.81 101 ILE A CA 1
ATOM 815 C C . ILE A 1 101 ? -9.553 10.226 12.985 1.00 97.81 101 ILE A C 1
ATOM 817 O O . ILE A 1 101 ? -8.965 10.089 11.917 1.00 97.81 101 ILE A O 1
ATOM 821 N N . ILE A 1 102 ? -10.625 9.491 13.308 1.00 97.00 102 ILE A N 1
ATOM 822 C CA . ILE A 1 102 ? -11.191 8.471 12.411 1.00 97.00 102 ILE A CA 1
ATOM 823 C C . ILE A 1 102 ? -11.646 9.104 11.091 1.00 97.00 102 ILE A C 1
ATOM 825 O O . ILE A 1 102 ? -11.292 8.605 10.026 1.00 97.00 102 ILE A O 1
ATOM 829 N N . VAL A 1 103 ? -12.399 10.205 11.150 1.00 98.12 103 VAL A N 1
ATOM 830 C CA . VAL A 1 103 ? -12.900 10.892 9.951 1.00 98.12 103 VAL A CA 1
ATOM 831 C C . VAL A 1 103 ? -11.742 11.410 9.104 1.00 98.12 103 VAL A C 1
ATOM 833 O O . VAL A 1 103 ? -11.717 11.161 7.903 1.00 98.12 103 VAL A O 1
ATOM 836 N N . LEU A 1 104 ? -10.753 12.068 9.714 1.00 98.25 104 LEU A N 1
ATOM 837 C CA . LEU A 1 104 ? -9.574 12.557 8.996 1.00 98.25 104 LEU A CA 1
ATOM 838 C C . LEU A 1 104 ? -8.788 11.414 8.347 1.00 98.25 104 LEU A C 1
ATOM 840 O O . LEU A 1 104 ? -8.408 11.519 7.184 1.00 98.25 104 LEU A O 1
ATOM 844 N N . PHE A 1 105 ? -8.582 10.312 9.069 1.00 97.31 105 PHE A N 1
ATOM 845 C CA . PHE A 1 105 ?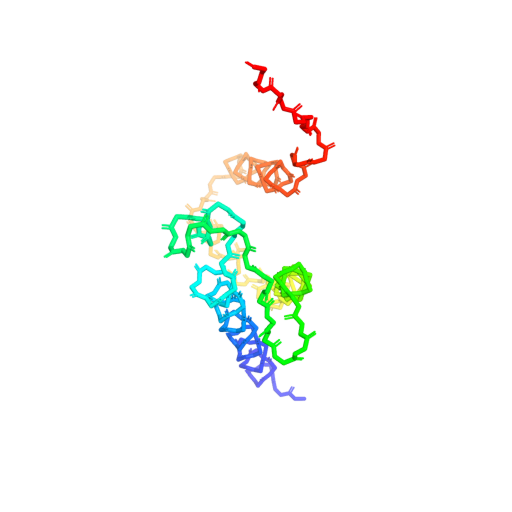 -7.855 9.153 8.564 1.00 97.31 105 PHE A CA 1
ATOM 846 C C . PHE A 1 105 ? -8.569 8.495 7.377 1.00 97.31 105 PHE A C 1
ATOM 848 O O . PHE A 1 105 ? -7.927 8.189 6.372 1.00 97.31 105 PHE A O 1
ATOM 855 N N . ILE A 1 106 ? -9.891 8.310 7.459 1.00 97.44 106 ILE A N 1
ATOM 856 C CA . ILE A 1 106 ? -10.687 7.730 6.369 1.00 97.44 106 ILE A CA 1
ATOM 857 C C . ILE A 1 106 ? -10.680 8.662 5.157 1.00 97.44 106 ILE A C 1
ATOM 859 O O . ILE A 1 106 ? -10.384 8.211 4.052 1.00 97.44 106 ILE A O 1
ATOM 863 N N . SER A 1 107 ? -10.940 9.955 5.356 1.00 97.94 107 SER A N 1
ATOM 864 C CA . SER A 1 107 ? -10.946 10.946 4.275 1.00 97.94 107 SER A CA 1
ATOM 865 C C . SER A 1 107 ? -9.595 11.026 3.567 1.00 97.94 107 SER A C 1
ATOM 867 O O . SER A 1 107 ? -9.547 10.995 2.339 1.00 97.94 107 SER A O 1
ATOM 869 N N . LEU A 1 108 ? -8.493 11.061 4.324 1.00 97.88 108 LEU A N 1
ATOM 870 C CA . LEU A 1 108 ? -7.144 11.059 3.760 1.00 97.88 108 LEU A CA 1
ATOM 871 C C . LEU A 1 108 ? -6.858 9.761 2.996 1.00 97.88 108 LEU A C 1
ATOM 873 O O . LEU A 1 108 ? -6.325 9.810 1.892 1.00 97.88 108 LEU A O 1
ATOM 877 N N . SER A 1 109 ? -7.238 8.608 3.550 1.00 96.56 109 SER A N 1
ATOM 878 C CA . SER A 1 109 ? -7.029 7.310 2.896 1.00 96.56 109 SER A CA 1
ATOM 879 C C . SER A 1 109 ? -7.785 7.213 1.568 1.00 96.56 109 SER A C 1
ATOM 881 O O . SER A 1 109 ? -7.217 6.782 0.566 1.00 96.56 109 SER A O 1
ATOM 883 N N . LEU A 1 110 ? -9.046 7.657 1.543 1.00 96.31 110 LEU A N 1
ATOM 884 C CA . LEU A 1 110 ? -9.862 7.703 0.329 1.00 96.31 110 LEU A CA 1
ATOM 885 C C . LEU A 1 110 ? -9.285 8.677 -0.696 1.00 96.31 110 LEU A C 1
ATOM 887 O O . LEU A 1 110 ? -9.185 8.329 -1.869 1.00 96.31 110 LEU A O 1
ATOM 891 N N . PHE A 1 111 ? -8.857 9.862 -0.258 1.00 96.69 111 PHE A N 1
ATOM 892 C CA . PHE A 1 111 ? -8.195 10.821 -1.133 1.00 96.69 111 PHE A CA 1
ATOM 893 C C . PHE A 1 111 ? -6.939 10.211 -1.770 1.00 96.69 111 PHE A C 1
ATOM 895 O O . PHE A 1 111 ? -6.833 10.196 -2.990 1.00 96.69 111 PHE A O 1
ATOM 902 N N . LEU A 1 112 ? -6.028 9.628 -0.982 1.00 95.81 112 LEU A N 1
ATOM 903 C CA . LEU A 1 112 ? -4.792 9.025 -1.498 1.00 95.81 112 LEU A CA 1
ATOM 904 C C . LEU A 1 112 ? -5.042 7.866 -2.476 1.00 95.81 112 LEU A C 1
ATOM 906 O O . LEU A 1 112 ? -4.268 7.688 -3.415 1.00 95.81 112 LEU A O 1
ATOM 910 N N . ALA A 1 113 ? -6.111 7.092 -2.283 1.00 94.25 113 ALA A N 1
ATOM 911 C CA . ALA A 1 113 ? -6.463 5.995 -3.180 1.00 94.25 113 ALA A CA 1
ATOM 912 C C . ALA A 1 113 ? -7.155 6.467 -4.471 1.00 94.25 113 ALA A C 1
ATOM 914 O O . ALA A 1 113 ? -6.963 5.862 -5.525 1.00 94.25 113 ALA A O 1
ATOM 915 N N . LEU A 1 114 ? -7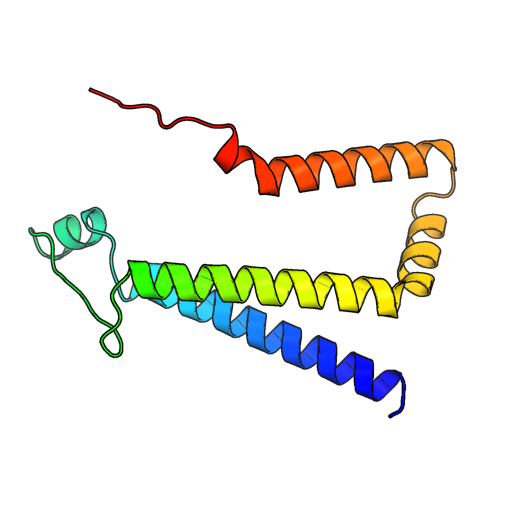.974 7.522 -4.392 1.00 95.69 114 LEU A N 1
ATOM 916 C CA . LEU A 1 114 ? -8.893 7.905 -5.468 1.00 95.69 114 LEU A CA 1
ATOM 917 C C . LEU A 1 114 ? -8.481 9.166 -6.232 1.00 95.69 114 LEU A C 1
ATOM 919 O O . LEU A 1 114 ? -8.977 9.382 -7.336 1.00 95.69 114 LEU A O 1
ATOM 923 N N . PHE A 1 115 ? -7.557 9.980 -5.710 1.00 94.75 115 PHE A N 1
ATOM 924 C CA . PHE A 1 115 ? -7.124 11.199 -6.397 1.00 94.75 115 PHE A CA 1
ATOM 925 C C . PHE A 1 115 ? -6.627 10.972 -7.838 1.00 94.75 115 PHE A C 1
ATOM 927 O O . PHE A 1 115 ? -6.899 11.851 -8.659 1.00 94.75 115 PHE A O 1
ATOM 934 N N . PRO A 1 116 ? -5.982 9.840 -8.222 1.00 93.69 116 PRO A N 1
ATOM 935 C CA . PRO A 1 116 ? -5.535 9.659 -9.603 1.00 93.69 116 PRO A CA 1
ATOM 936 C C . PRO A 1 116 ? -6.689 9.615 -10.613 1.00 93.69 116 PRO A C 1
ATOM 938 O O . PRO A 1 116 ? -6.461 9.858 -11.791 1.00 93.69 116 PRO A O 1
ATOM 941 N N . PHE A 1 117 ? -7.918 9.334 -10.168 1.00 94.31 117 PHE A N 1
ATOM 942 C CA . PHE A 1 117 ? -9.119 9.334 -11.012 1.00 94.31 117 PHE A CA 1
ATOM 943 C C . PHE A 1 117 ? -9.779 10.713 -11.128 1.00 94.31 117 PHE A C 1
ATOM 945 O O . PHE A 1 117 ? -10.655 10.906 -11.965 1.00 94.31 117 PHE A O 1
ATOM 952 N N . ILE A 1 118 ? -9.381 11.659 -10.277 1.00 93.00 118 ILE A N 1
ATOM 953 C CA . ILE A 1 118 ? -9.918 13.026 -10.232 1.00 93.00 118 ILE A CA 1
ATOM 954 C C . ILE A 1 118 ? -8.959 13.997 -10.941 1.00 93.00 118 ILE A C 1
ATOM 956 O O . ILE A 1 118 ? -9.373 15.052 -11.413 1.00 93.00 118 ILE A O 1
ATOM 960 N N . MET A 1 119 ? -7.674 13.646 -11.030 1.00 92.25 119 MET A N 1
ATOM 961 C CA . MET A 1 119 ? -6.644 14.470 -11.659 1.00 92.25 119 MET A CA 1
ATOM 962 C C . MET A 1 119 ? -6.533 14.199 -13.161 1.00 92.25 119 MET A C 1
ATOM 964 O O . MET A 1 119 ? -6.438 13.053 -13.594 1.00 92.25 119 MET A O 1
ATOM 968 N N . THR A 1 120 ? -6.460 15.266 -13.956 1.00 87.75 120 THR A N 1
ATOM 969 C CA . THR A 1 120 ? -6.140 15.201 -15.389 1.00 87.75 120 THR A CA 1
ATOM 970 C C . THR A 1 120 ? -4.652 15.468 -15.627 1.00 87.75 120 THR A C 1
ATOM 972 O O . THR A 1 120 ? -4.074 16.310 -14.935 1.00 87.75 120 THR A O 1
ATOM 975 N N . PRO A 1 121 ? -4.015 14.808 -16.611 1.00 87.38 121 PRO A N 1
ATOM 976 C CA . PRO A 1 121 ? -2.621 15.078 -16.940 1.00 87.38 121 PRO A CA 1
ATOM 977 C C . PRO A 1 121 ? -2.452 16.515 -17.447 1.00 87.38 121 PRO A C 1
ATOM 979 O O . PRO A 1 121 ? -3.248 16.996 -18.253 1.00 87.38 121 PRO A O 1
ATOM 982 N N . THR A 1 122 ? -1.397 17.188 -16.997 1.00 89.12 122 THR A N 1
ATOM 983 C CA . THR A 1 122 ? -0.943 18.455 -17.575 1.00 89.12 122 THR A CA 1
ATOM 984 C C . THR A 1 122 ? 0.123 18.182 -18.631 1.00 89.12 122 THR A C 1
ATOM 986 O O . THR A 1 122 ? 1.027 17.369 -18.430 1.00 89.12 122 THR A O 1
ATOM 989 N N . TYR A 1 123 ? 0.010 18.858 -19.773 1.00 82.38 123 TYR A N 1
ATOM 990 C CA . TYR A 1 123 ? 0.999 18.799 -20.845 1.00 82.38 123 TYR A CA 1
ATOM 991 C C . TYR A 1 123 ? 1.876 20.048 -20.769 1.00 82.38 123 TYR A C 1
ATOM 993 O O . TYR A 1 123 ? 1.355 21.157 -20.662 1.00 82.38 123 TYR A O 1
ATOM 1001 N N . TRP A 1 124 ? 3.192 19.869 -20.834 1.00 72.50 124 TRP A N 1
ATOM 1002 C CA . TRP A 1 124 ? 4.126 20.962 -21.090 1.00 72.50 124 TRP A CA 1
ATOM 1003 C C . TRP A 1 124 ? 4.483 20.904 -22.576 1.00 72.50 124 TRP A C 1
ATOM 1005 O O . TRP A 1 124 ? 5.016 19.885 -23.024 1.00 72.50 124 TRP A O 1
ATOM 1015 N N . LEU A 1 125 ? 4.085 21.940 -23.321 1.00 59.12 125 LEU A N 1
ATOM 1016 C CA . LEU A 1 125 ? 4.440 22.149 -24.729 1.00 59.12 125 LEU A CA 1
ATOM 1017 C C . LEU A 1 125 ? 5.858 22.713 -24.844 1.00 59.12 125 LEU A C 1
ATOM 1019 O O . LEU A 1 125 ? 6.206 23.570 -23.999 1.00 59.12 125 LEU A O 1
#

Sequence (125 aa):
MSKAKTNLIIDGVMFLVMMALVGTGYVRKYVLLSGSASRQLYGTKVHMYLWGINRDGWATIHLYLGYLLLALLLVHILLHWKQVTSIFKKLVPHPKWRLVIIVLFISLSLFLALFPFIMTPTYWL

Foldseek 3Di:
DDLVVVLVVLVVVLVVLVVLLVVLVCCLPPVQDDQVVCCVVPVGRDFDDDPNHHNVSSVVVSVVSVVVSVVSVVVSCVSCVVVVVVVLCVVPVDPVVSVVVVVVVVVVVCCVVCVVVVDDDDDDD

Radius of gyration: 20.58 Å; chains: 1; bounding box: 37×46×54 Å

Secondary structure (DSSP, 8-state):
--HHHHHHHHHHHHHHHHHHHHHHHHIIIIIS--HHHHHHHHSS-----BTTB-HHHHHHHHHHHHHHHHHHHHHHHHHTHHHHHHHHHHH--SHHHHHHHHHHHHHHHHHHHHGGGTPPPPP--